Protein AF-A0A0N9VS95-F1 (afdb_monomer)

Sequence (84 aa):
MARAAINVLGATGEMYDLVSQGTIDVDSYRRSSGVYCITGCLGMVPFPPLDEGWGYTVSQVDGRADVEIDYADKVLTATVTRDG

Secondary structure (DSSP, 8-state):
----EEEE-TTT--EEEEE-SS----EEEEEETTEEEEES-TTSSPPPPTTT-------GGG-SEEEEEEEETTEEEEEEEE--

Nearest PDB structures (foldseek):
  6z0f-assembly1_B  TM=4.867E-01  e=2.762E+00  Bacillus subtilis subsp. subtilis str. 168
  6wxp-assembly2_C  TM=5.573E-01  e=4.276E+00  synthetic construct
  6wxp-assembly1_B  TM=5.956E-01  e=5.038E+00  synthetic construct

Radius of gyration: 13.18 Å; Cα contacts (8 Å, |Δi|>4): 138; chains: 1; bounding box: 35×25×37 Å

Mean predicted aligned error: 7.41 Å

Foldseek 3Di:
DFDWDWDADQVWQFTPDIDAPDDWPKGKGAPDRQKIKIAGPPPSTPAPPPPPHDDDDDDPVVPPWDWDWDADPRIIIIGTHDDD

pLDDT: mean 79.66, std 14.84, range [48.72, 96.81]

Solvent-accessible surface area (backbone atoms only — not comparable to full-atom values): 5308 Å² total; per-residue (Å²): 133,89,61,59,49,79,41,62,41,88,92,61,17,40,65,80,49,77,46,52,77,49,88,70,79,62,50,43,34,46,79,50,94,47,30,33,39,33,32,50,68,78,65,33,38,79,79,57,60,95,89,69,60,88,85,86,85,80,68,84,85,71,58,78,51,53,74,48,77,47,78,54,98,72,32,42,37,41,38,50,46,60,77,129

Structure (mmCIF, N/CA/C/O backbone):
data_AF-A0A0N9VS95-F1
#
_entry.id   AF-A0A0N9VS95-F1
#
loop_
_atom_site.group_PDB
_atom_site.id
_atom_site.type_symbol
_atom_site.label_atom_id
_atom_site.label_alt_id
_atom_site.label_comp_id
_atom_site.label_asym_id
_atom_site.label_entity_id
_atom_site.label_seq_id
_atom_site.pdbx_PDB_ins_code
_atom_site.Cartn_x
_atom_site.Cartn_y
_atom_site.Cartn_z
_atom_site.occupancy
_atom_site.B_iso_or_equiv
_atom_site.auth_seq_id
_atom_site.auth_comp_id
_atom_site.auth_asym_id
_atom_site.auth_atom_id
_atom_site.pdbx_PDB_model_num
ATOM 1 N N . MET A 1 1 ? 18.864 11.998 -5.326 1.00 58.22 1 MET A N 1
ATOM 2 C CA . MET A 1 1 ? 18.261 10.927 -4.508 1.00 58.22 1 MET A CA 1
ATOM 3 C C . MET A 1 1 ? 16.893 10.626 -5.092 1.00 58.22 1 MET A C 1
ATOM 5 O O . MET A 1 1 ? 16.099 11.553 -5.225 1.00 58.22 1 MET A O 1
ATOM 9 N N . ALA A 1 2 ? 16.663 9.395 -5.550 1.00 68.00 2 ALA A N 1
ATOM 10 C CA . ALA A 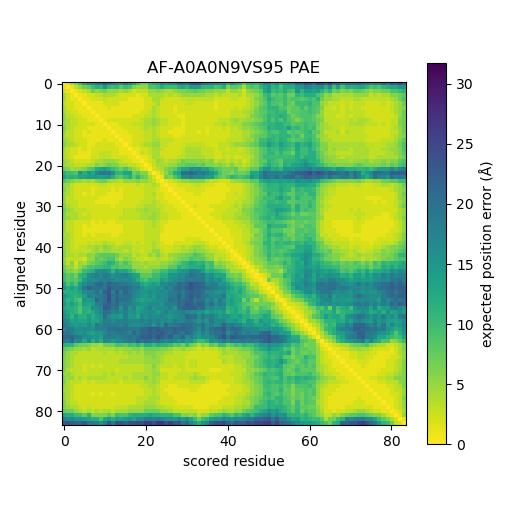1 2 ? 15.350 8.991 -6.037 1.00 68.00 2 ALA A CA 1
ATOM 11 C C . ALA A 1 2 ? 14.438 8.713 -4.841 1.00 68.00 2 ALA A C 1
ATOM 13 O O . ALA A 1 2 ? 14.859 8.041 -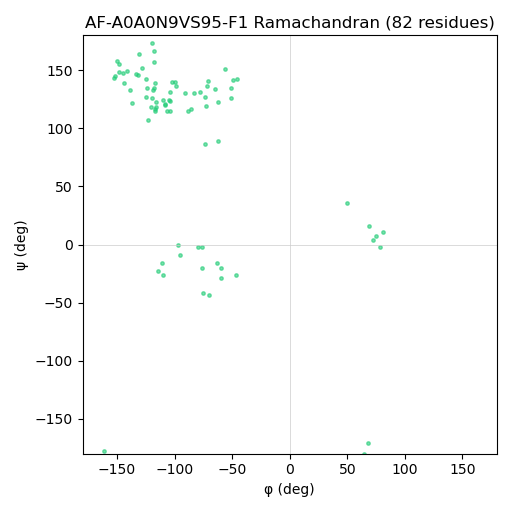3.905 1.00 68.00 2 ALA A O 1
ATOM 14 N N . ARG A 1 3 ? 13.223 9.268 -4.841 1.00 74.06 3 ARG A N 1
ATOM 15 C CA . ARG A 1 3 ? 12.230 9.018 -3.792 1.00 74.06 3 ARG A CA 1
ATOM 16 C C . ARG A 1 3 ? 10.892 8.686 -4.419 1.00 74.06 3 ARG A C 1
ATOM 18 O O . ARG A 1 3 ? 10.532 9.285 -5.434 1.00 74.06 3 ARG A O 1
ATOM 25 N N . ALA A 1 4 ? 10.152 7.812 -3.756 1.00 82.00 4 ALA A N 1
ATOM 26 C CA . ALA A 1 4 ? 8.733 7.674 -3.981 1.00 82.00 4 ALA A CA 1
ATOM 27 C C . ALA A 1 4 ? 7.994 7.619 -2.645 1.00 82.00 4 ALA A C 1
ATOM 29 O O . ALA A 1 4 ? 8.544 7.150 -1.650 1.00 82.00 4 ALA A O 1
ATOM 30 N N . ALA A 1 5 ? 6.783 8.157 -2.621 1.00 86.31 5 ALA A N 1
ATOM 31 C CA . ALA A 1 5 ? 5.948 8.242 -1.435 1.00 86.31 5 ALA A CA 1
ATOM 32 C C . ALA A 1 5 ? 4.488 8.045 -1.838 1.00 86.31 5 ALA A C 1
ATOM 34 O O . ALA A 1 5 ? 4.058 8.573 -2.862 1.00 86.31 5 ALA A O 1
ATOM 35 N N . ILE A 1 6 ? 3.753 7.294 -1.024 1.00 87.75 6 ILE A N 1
ATOM 36 C CA . ILE A 1 6 ? 2.317 7.060 -1.168 1.00 87.75 6 ILE A CA 1
ATOM 37 C C . ILE A 1 6 ? 1.689 7.566 0.118 1.00 87.75 6 ILE A C 1
ATOM 39 O O . ILE A 1 6 ? 2.011 7.061 1.193 1.00 87.75 6 ILE A O 1
ATOM 43 N N . ASN A 1 7 ? 0.822 8.566 0.018 1.00 89.94 7 ASN A N 1
ATOM 44 C CA . ASN A 1 7 ? 0.120 9.098 1.174 1.00 89.94 7 ASN A CA 1
ATOM 45 C C . ASN A 1 7 ? -1.329 8.614 1.163 1.00 89.94 7 ASN A C 1
ATOM 47 O O . ASN A 1 7 ? -2.063 8.820 0.193 1.00 89.94 7 ASN A O 1
ATOM 51 N N . VAL A 1 8 ? -1.730 7.969 2.256 1.00 90.06 8 VAL A N 1
ATOM 52 C CA . VAL A 1 8 ? -3.010 7.268 2.381 1.00 90.06 8 VAL A CA 1
ATOM 53 C C . VAL A 1 8 ? -3.850 7.909 3.484 1.00 90.06 8 VAL A C 1
ATOM 55 O O . VAL A 1 8 ? -3.357 8.177 4.579 1.00 90.06 8 VAL A O 1
ATOM 58 N N . LEU A 1 9 ? -5.135 8.143 3.214 1.00 90.75 9 LEU A N 1
ATOM 59 C CA . LEU A 1 9 ? -6.086 8.627 4.212 1.00 90.75 9 LEU A CA 1
ATOM 60 C C . LEU A 1 9 ? -6.428 7.508 5.198 1.00 90.75 9 LEU A C 1
ATOM 62 O O . LEU A 1 9 ? -7.037 6.513 4.820 1.00 90.75 9 LEU A O 1
ATOM 66 N N . GLY A 1 10 ? -6.140 7.685 6.489 1.00 87.94 10 GLY A N 1
ATOM 67 C CA . GLY A 1 10 ? -6.412 6.643 7.492 1.00 87.94 10 GLY A CA 1
ATOM 68 C C . GLY A 1 10 ? -7.891 6.229 7.604 1.00 87.94 10 GLY A C 1
ATOM 69 O O . GLY A 1 10 ? -8.210 5.086 7.931 1.00 87.94 10 GLY A O 1
ATOM 70 N N . ALA A 1 11 ? -8.821 7.139 7.299 1.00 89.75 11 ALA A N 1
ATOM 71 C CA . ALA A 1 1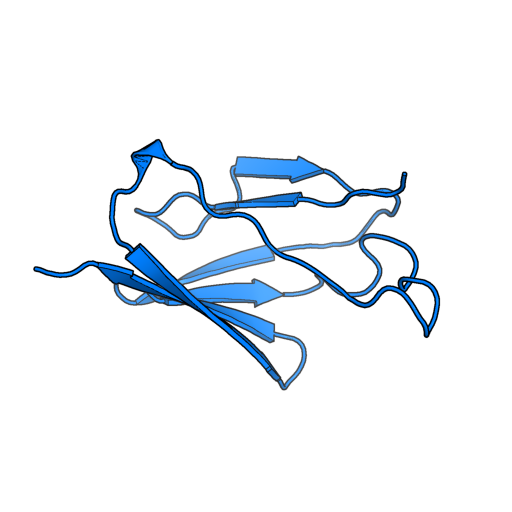1 ? -10.254 6.860 7.371 1.00 89.75 11 ALA A CA 1
ATOM 72 C C . ALA A 1 11 ? -10.734 5.887 6.276 1.00 89.75 11 ALA A C 1
ATOM 74 O O . ALA A 1 11 ? -11.499 4.970 6.579 1.00 89.75 11 ALA A O 1
ATOM 75 N N . THR A 1 12 ? -10.279 6.060 5.033 1.00 93.19 12 THR A N 1
ATOM 76 C CA . THR A 1 12 ? -10.798 5.340 3.852 1.00 93.19 12 THR A CA 1
ATOM 77 C C . THR A 1 12 ? -9.776 4.396 3.221 1.00 93.19 12 THR A C 1
ATOM 79 O O . THR A 1 12 ? -10.142 3.422 2.570 1.00 93.19 12 THR A O 1
ATOM 82 N N . GLY A 1 13 ? -8.489 4.642 3.454 1.00 92.94 13 GLY A N 1
ATOM 83 C CA . GLY A 1 13 ? -7.383 3.988 2.769 1.00 92.94 13 GLY A CA 1
ATOM 84 C C . GLY A 1 13 ? -7.171 4.477 1.341 1.00 92.94 13 GLY A C 1
ATOM 85 O O . GLY A 1 13 ? -6.347 3.903 0.638 1.00 92.94 13 GLY A O 1
ATOM 86 N N . GLU A 1 14 ? -7.882 5.521 0.914 1.00 94.25 14 GLU A N 1
ATOM 87 C CA . GLU A 1 14 ? -7.684 6.135 -0.396 1.00 94.25 14 GLU A CA 1
ATOM 88 C C . GLU A 1 14 ? -6.362 6.903 -0.433 1.00 94.25 14 GLU A C 1
ATOM 90 O O . GLU A 1 14 ? -5.979 7.584 0.528 1.00 94.25 14 GLU A O 1
ATOM 95 N N . MET A 1 15 ? -5.675 6.802 -1.565 1.00 92.38 15 MET A N 1
ATOM 96 C CA . MET A 1 15 ? -4.477 7.573 -1.851 1.00 92.38 15 MET A CA 1
ATOM 97 C C . MET A 1 15 ? -4.873 9.020 -2.145 1.00 92.38 15 MET A C 1
ATOM 99 O O . MET A 1 15 ? -5.705 9.270 -3.015 1.00 92.38 15 MET A O 1
ATOM 103 N N . TYR A 1 16 ? -4.264 9.977 -1.445 1.00 90.88 16 TYR A N 1
ATOM 104 C CA . TYR A 1 16 ? -4.509 11.405 -1.687 1.00 90.88 16 TYR A CA 1
ATOM 105 C C . TYR A 1 16 ? -3.310 12.133 -2.301 1.00 90.88 16 TYR A C 1
ATOM 107 O O . TYR A 1 16 ? -3.471 13.237 -2.816 1.00 90.88 16 TYR A O 1
ATOM 115 N N . ASP A 1 17 ? -2.118 11.534 -2.248 1.00 90.00 17 ASP A N 1
ATOM 116 C CA . ASP A 1 17 ? -0.915 12.067 -2.884 1.00 90.00 17 ASP A CA 1
ATOM 117 C C . ASP A 1 17 ? 0.066 10.940 -3.243 1.00 90.00 17 ASP A C 1
ATOM 119 O O . ASP A 1 17 ? 0.213 9.962 -2.501 1.00 90.00 17 ASP A O 1
ATOM 123 N N . LEU A 1 18 ? 0.738 11.101 -4.386 1.00 88.12 18 LEU A N 1
ATOM 124 C CA . LEU A 1 18 ? 1.701 10.157 -4.944 1.00 88.12 18 LEU A CA 1
ATOM 125 C C . LEU A 1 18 ? 2.919 10.913 -5.474 1.00 88.12 18 LEU A C 1
ATOM 127 O O . LEU A 1 18 ? 2.826 11.714 -6.403 1.00 88.12 18 LEU A O 1
ATOM 131 N N . VAL A 1 19 ? 4.091 10.574 -4.947 1.00 87.69 19 VAL A N 1
ATOM 132 C CA . VAL A 1 19 ? 5.380 10.997 -5.499 1.00 87.69 19 VAL A CA 1
ATOM 133 C C . VAL A 1 19 ? 6.055 9.767 -6.088 1.00 87.69 19 VAL A C 1
ATOM 135 O O . VAL A 1 19 ? 6.260 8.788 -5.378 1.00 87.69 19 VAL A O 1
ATOM 138 N N . SER A 1 20 ? 6.426 9.803 -7.367 1.00 84.19 20 SER A N 1
ATOM 139 C CA . SER A 1 20 ? 7.122 8.703 -8.047 1.00 84.19 20 SER A CA 1
ATOM 140 C C . SER A 1 20 ? 8.065 9.233 -9.132 1.00 84.19 20 SER A C 1
ATOM 142 O O . SER A 1 20 ? 7.873 10.334 -9.645 1.00 84.19 20 SER A O 1
ATOM 144 N N . GLN A 1 21 ? 9.101 8.459 -9.469 1.00 78.06 21 GLN A N 1
ATOM 145 C CA . GLN A 1 21 ? 9.946 8.692 -10.651 1.00 78.06 21 GLN A CA 1
ATOM 146 C C . GLN A 1 21 ? 9.527 7.844 -11.863 1.00 78.06 21 GLN A C 1
ATOM 148 O O . GLN A 1 21 ? 10.145 7.945 -12.921 1.00 78.06 21 GLN A O 1
ATOM 153 N N . GLY A 1 22 ? 8.492 7.017 -11.706 1.00 73.25 22 GLY A N 1
ATOM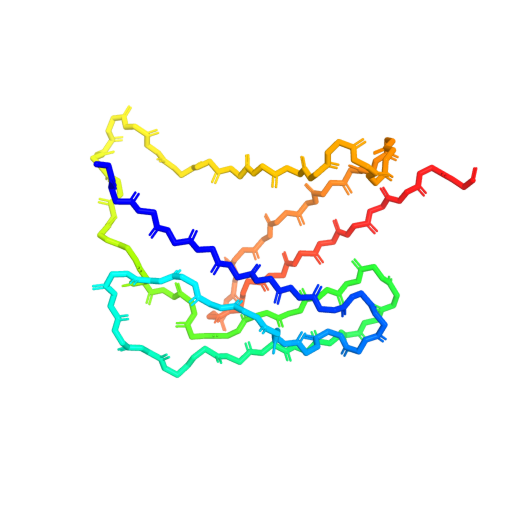 154 C CA . GLY A 1 22 ? 7.839 6.266 -12.769 1.00 73.25 22 GLY A CA 1
ATOM 155 C C . GLY A 1 22 ? 6.366 6.652 -12.880 1.00 73.25 22 GLY A C 1
ATOM 156 O O . GLY A 1 22 ? 5.833 7.409 -12.071 1.00 73.25 22 GLY A O 1
ATOM 157 N N . THR A 1 23 ? 5.695 6.132 -13.899 1.00 64.81 23 THR A N 1
ATOM 158 C CA . THR A 1 23 ? 4.243 6.262 -14.051 1.00 64.81 23 THR A CA 1
ATOM 159 C C . THR A 1 23 ? 3.650 4.872 -13.966 1.00 64.81 23 THR A C 1
ATOM 161 O O . THR A 1 23 ? 3.998 4.019 -14.780 1.00 64.81 23 THR A O 1
ATOM 164 N N . ILE A 1 24 ? 2.805 4.640 -12.966 1.00 70.00 24 ILE A N 1
ATOM 165 C CA . ILE A 1 24 ? 2.169 3.347 -12.719 1.00 70.00 24 ILE A CA 1
ATOM 166 C C . ILE A 1 24 ? 0.782 3.549 -12.109 1.00 70.00 24 ILE A C 1
ATOM 168 O O . ILE A 1 24 ? 0.559 4.508 -11.368 1.00 70.00 24 ILE A O 1
ATOM 172 N N . ASP A 1 25 ? -0.125 2.627 -12.424 1.00 87.00 25 ASP A N 1
ATOM 173 C CA . ASP A 1 25 ? -1.459 2.539 -11.834 1.00 87.00 25 ASP A CA 1
ATOM 174 C C . ASP A 1 25 ? -1.331 2.012 -10.395 1.00 87.00 25 ASP A C 1
ATOM 176 O O . ASP A 1 25 ? -1.357 0.804 -10.149 1.00 87.00 25 ASP A O 1
ATOM 180 N N . VAL A 1 26 ? -1.103 2.930 -9.452 1.00 90.56 26 VAL A N 1
ATOM 181 C CA . VAL A 1 26 ? -1.112 2.644 -8.011 1.00 90.56 26 VAL A CA 1
ATOM 182 C C . VAL A 1 26 ? -2.514 2.868 -7.484 1.00 90.56 26 VAL A C 1
ATOM 184 O O . VAL A 1 26 ? -3.097 3.930 -7.695 1.00 90.56 26 VAL A O 1
ATOM 187 N N . ASP A 1 27 ? -3.014 1.882 -6.754 1.00 94.44 27 ASP A N 1
ATOM 188 C CA . ASP A 1 27 ? -4.296 1.966 -6.065 1.00 94.44 27 ASP A CA 1
ATOM 189 C C . ASP A 1 27 ? -4.128 1.577 -4.597 1.00 94.44 27 ASP A C 1
ATOM 191 O O . ASP A 1 27 ? -3.237 0.789 -4.252 1.00 94.44 27 ASP A O 1
ATOM 195 N N . SER A 1 28 ? -4.978 2.116 -3.727 1.00 95.06 28 SER A N 1
ATOM 196 C CA . SER A 1 28 ? -4.951 1.817 -2.301 1.00 95.06 28 SER A CA 1
ATOM 197 C C . SER A 1 28 ? -6.337 1.789 -1.675 1.00 95.06 28 SER A C 1
ATOM 199 O O . SER A 1 28 ? -7.235 2.541 -2.046 1.00 95.06 28 SER A O 1
ATOM 201 N N . TYR A 1 29 ? -6.497 0.931 -0.671 1.00 96.50 29 TYR A N 1
ATOM 202 C CA . TYR A 1 29 ? -7.745 0.801 0.070 1.00 96.50 29 TYR A CA 1
ATOM 203 C C . TYR A 1 29 ? -7.505 0.366 1.516 1.00 96.50 29 TYR A C 1
ATOM 205 O O . TYR A 1 29 ? -6.489 -0.248 1.858 1.00 96.50 29 TYR A O 1
ATOM 213 N N . ARG A 1 30 ? -8.473 0.653 2.392 1.00 96.56 30 ARG A N 1
ATOM 214 C CA . ARG A 1 30 ? -8.458 0.192 3.785 1.00 96.56 30 ARG A CA 1
ATOM 215 C C . ARG A 1 30 ? -9.125 -1.173 3.868 1.00 96.56 30 ARG A C 1
ATOM 217 O O . ARG A 1 30 ? -10.326 -1.298 3.641 1.00 96.56 30 ARG A O 1
ATOM 224 N N . ARG A 1 31 ? -8.356 -2.200 4.231 1.00 96.81 31 ARG A N 1
ATOM 225 C CA . ARG A 1 31 ? -8.882 -3.553 4.461 1.00 96.81 31 ARG A CA 1
ATOM 226 C C . ARG A 1 31 ? -9.628 -3.635 5.792 1.00 96.81 31 ARG A C 1
ATOM 228 O O . ARG A 1 31 ? -10.679 -4.263 5.870 1.00 96.81 31 ARG A O 1
ATOM 235 N N . SER A 1 32 ? -9.092 -3.009 6.836 1.00 95.69 32 SER A N 1
ATOM 236 C CA . SER A 1 32 ? -9.716 -2.913 8.161 1.00 95.69 32 SER A CA 1
ATOM 237 C C . SER A 1 32 ? -9.089 -1.766 8.963 1.00 95.69 32 SER A C 1
ATOM 239 O O . SER A 1 32 ? -8.262 -1.007 8.455 1.00 95.69 32 SER A O 1
ATOM 241 N N . SER A 1 33 ? -9.502 -1.563 10.217 1.00 92.88 33 SER A N 1
ATOM 242 C CA . SER A 1 33 ? -8.877 -0.525 11.039 1.00 92.88 33 SER A CA 1
ATOM 243 C C . SER A 1 33 ? -7.395 -0.796 11.262 1.00 92.88 33 SER A C 1
ATOM 245 O O . SER A 1 33 ? -7.047 -1.851 11.773 1.00 92.88 33 SER A O 1
ATOM 247 N N . GLY A 1 34 ? -6.550 0.159 10.865 1.00 91.62 34 GLY A N 1
ATOM 248 C CA . GLY A 1 34 ? -5.098 0.022 10.934 1.00 91.62 34 GLY A CA 1
ATOM 249 C C . GLY A 1 34 ? -4.483 -0.830 9.821 1.00 91.62 34 GLY A C 1
ATOM 250 O O . GLY A 1 34 ? -3.268 -0.915 9.784 1.00 91.62 34 GLY A O 1
ATOM 251 N N . VAL A 1 35 ? -5.258 -1.426 8.904 1.00 94.94 35 VAL A N 1
ATOM 252 C CA . VAL A 1 35 ? -4.719 -2.274 7.824 1.00 94.94 35 VAL A CA 1
ATOM 253 C C . VAL A 1 35 ? -5.030 -1.666 6.464 1.00 94.94 35 VAL A C 1
ATOM 255 O O . VAL A 1 35 ? -6.191 -1.598 6.042 1.00 94.94 35 VAL A O 1
ATOM 258 N N . TYR A 1 36 ? -3.978 -1.267 5.761 1.00 95.19 36 TYR A N 1
ATOM 259 C CA . TYR A 1 36 ? -4.040 -0.615 4.457 1.00 95.19 36 TYR A CA 1
ATOM 260 C C . TYR A 1 36 ? -3.357 -1.486 3.411 1.00 95.19 36 TYR A C 1
ATOM 262 O O . TYR A 1 36 ? -2.309 -2.071 3.672 1.00 95.19 36 TYR A O 1
ATOM 270 N N . CYS A 1 37 ? -3.953 -1.573 2.229 1.00 95.81 37 CYS A N 1
ATOM 271 C CA . CYS A 1 37 ? -3.433 -2.351 1.116 1.00 95.81 37 CYS A CA 1
ATOM 272 C C . CYS A 1 37 ? -3.156 -1.424 -0.059 1.00 95.81 37 CYS A C 1
ATOM 274 O O . CYS A 1 37 ? -4.006 -0.611 -0.416 1.00 95.81 37 CYS A O 1
ATOM 276 N N . ILE A 1 38 ? -1.984 -1.578 -0.665 1.00 94.06 38 ILE A N 1
ATOM 277 C CA . ILE A 1 38 ? -1.547 -0.827 -1.834 1.00 94.06 38 ILE A CA 1
ATOM 278 C C . ILE A 1 38 ? -1.174 -1.817 -2.935 1.00 94.06 38 ILE A C 1
ATOM 280 O O . ILE A 1 38 ? -0.481 -2.805 -2.693 1.00 94.06 38 ILE A O 1
ATOM 284 N N . THR A 1 39 ? -1.626 -1.551 -4.154 1.00 93.69 39 THR A N 1
ATOM 285 C CA . THR A 1 39 ? -1.331 -2.365 -5.337 1.00 93.69 39 THR A CA 1
ATOM 286 C C . THR A 1 39 ? -0.575 -1.547 -6.373 1.00 93.69 39 THR A C 1
ATOM 288 O O . THR A 1 39 ? -0.583 -0.318 -6.343 1.00 93.69 39 THR A O 1
ATOM 291 N N . GLY A 1 40 ? 0.149 -2.230 -7.260 1.00 89.69 40 GLY A N 1
ATOM 292 C CA . GLY A 1 40 ? 0.863 -1.571 -8.353 1.00 89.69 40 GLY A CA 1
ATOM 293 C C . GLY A 1 40 ? 2.109 -0.783 -7.941 1.00 89.69 40 GLY A C 1
ATOM 294 O O . GLY A 1 40 ? 2.732 -0.204 -8.808 1.00 89.69 40 GLY A O 1
ATOM 295 N N . CYS A 1 41 ? 2.539 -0.790 -6.673 1.00 86.06 41 CYS A N 1
ATOM 296 C CA . CYS A 1 41 ? 3.634 0.059 -6.173 1.00 86.06 41 CYS A CA 1
ATOM 297 C C . CYS A 1 41 ? 5.067 -0.381 -6.552 1.00 86.06 41 CYS A C 1
ATOM 299 O O . CYS A 1 41 ? 6.037 0.288 -6.186 1.00 86.06 41 CYS A O 1
ATOM 301 N N . LEU A 1 42 ? 5.247 -1.501 -7.264 1.00 82.75 42 LEU A N 1
ATOM 302 C CA . LEU A 1 42 ? 6.579 -1.913 -7.727 1.00 82.75 42 LEU A CA 1
ATOM 303 C C . LEU A 1 42 ? 7.068 -1.005 -8.852 1.00 82.75 42 LEU A C 1
ATOM 305 O O . LEU A 1 42 ? 6.342 -0.722 -9.799 1.00 82.75 42 LEU A O 1
ATOM 309 N N . GLY A 1 43 ? 8.336 -0.601 -8.779 1.00 76.19 43 GLY A N 1
ATOM 310 C CA . GLY A 1 43 ? 8.957 0.230 -9.813 1.00 76.19 43 GLY A CA 1
ATOM 311 C C . GLY A 1 43 ? 8.643 1.726 -9.706 1.00 76.19 43 GLY A C 1
ATOM 312 O O . GLY A 1 43 ? 9.009 2.477 -10.604 1.00 76.19 43 GLY A O 1
ATOM 313 N N . MET A 1 44 ? 8.037 2.187 -8.601 1.00 79.25 44 MET A N 1
ATOM 314 C CA . MET A 1 44 ? 7.815 3.621 -8.330 1.00 79.25 44 MET A CA 1
ATOM 315 C C . MET A 1 44 ? 9.106 4.453 -8.260 1.00 79.25 44 MET A C 1
ATOM 317 O O . MET A 1 44 ? 9.085 5.683 -8.363 1.00 79.25 44 MET A O 1
ATOM 321 N N . VAL A 1 45 ? 10.225 3.787 -8.027 1.00 74.25 45 VAL A N 1
ATOM 322 C CA . VAL A 1 45 ? 11.584 4.316 -7.944 1.00 74.25 45 VAL A CA 1
ATOM 323 C C . VAL A 1 45 ? 12.491 3.157 -8.367 1.00 74.25 45 VAL A C 1
ATOM 325 O O . VAL A 1 45 ? 12.141 1.999 -8.104 1.00 74.25 45 VAL A O 1
ATOM 328 N N . PRO A 1 46 ? 13.611 3.422 -9.065 1.00 69.69 46 PRO A N 1
ATOM 329 C CA . PRO A 1 46 ? 14.595 2.386 -9.355 1.00 69.69 46 PRO A CA 1
ATOM 330 C C . PRO A 1 46 ? 14.951 1.603 -8.090 1.00 69.69 46 PRO A C 1
ATOM 332 O O . PRO A 1 46 ? 15.050 2.198 -7.018 1.00 69.69 46 PRO A O 1
ATOM 335 N N . PHE A 1 47 ? 15.148 0.287 -8.208 1.00 64.88 47 PHE A N 1
ATOM 336 C CA . PHE A 1 47 ? 15.624 -0.507 -7.075 1.00 64.88 47 PHE A CA 1
ATOM 337 C C . PHE A 1 47 ? 16.873 0.158 -6.477 1.00 64.88 47 PHE A C 1
ATOM 339 O O . PHE A 1 47 ? 17.741 0.592 -7.246 1.00 64.88 47 PHE A O 1
ATOM 346 N N . PRO A 1 48 ? 16.960 0.275 -5.139 1.00 57.72 48 PRO A N 1
ATOM 347 C CA . PRO A 1 48 ? 18.145 0.810 -4.499 1.00 57.72 48 PRO A CA 1
ATOM 348 C C . PRO A 1 48 ? 19.353 -0.022 -4.938 1.00 57.72 48 PRO A C 1
ATOM 350 O O . PRO A 1 48 ? 19.200 -1.214 -5.245 1.00 57.72 48 PRO A O 1
ATOM 353 N N . PRO A 1 49 ? 20.555 0.576 -4.975 1.00 61.84 49 PRO A N 1
ATOM 354 C CA . PRO A 1 49 ? 21.781 -0.201 -5.067 1.00 61.84 49 PRO A CA 1
ATOM 355 C C . PRO A 1 49 ? 21.723 -1.363 -4.065 1.00 61.84 49 PRO A C 1
ATOM 357 O O . PRO A 1 49 ? 21.195 -1.196 -2.962 1.00 61.84 49 PRO A O 1
ATOM 360 N N . LEU A 1 50 ? 22.254 -2.529 -4.452 1.00 55.28 50 LEU A N 1
ATOM 361 C CA . LEU A 1 50 ? 22.275 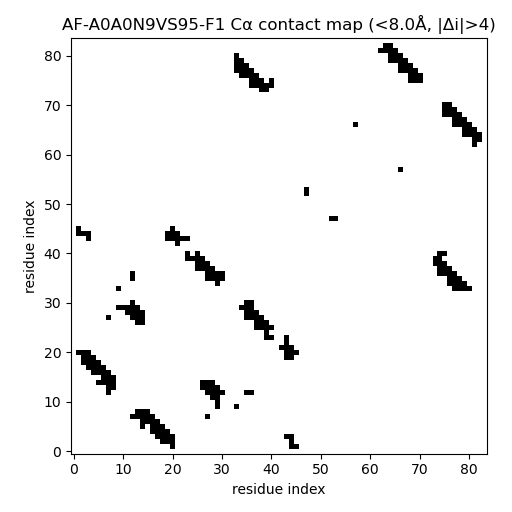-3.756 -3.633 1.00 55.28 50 LEU A CA 1
ATOM 362 C C . LEU A 1 50 ? 22.731 -3.507 -2.182 1.00 55.28 50 LEU A C 1
ATOM 364 O O . LEU A 1 50 ? 22.316 -4.226 -1.277 1.00 55.28 50 LEU A O 1
ATOM 368 N N . ASP A 1 51 ? 23.529 -2.461 -1.982 1.00 61.78 51 ASP A N 1
ATOM 369 C CA . ASP A 1 51 ? 24.215 -2.132 -0.741 1.00 61.78 51 ASP A CA 1
ATOM 370 C C . ASP A 1 51 ? 23.447 -1.122 0.147 1.00 61.78 51 ASP A C 1
ATOM 372 O O . ASP A 1 51 ? 23.850 -0.894 1.285 1.00 61.78 51 ASP A O 1
ATOM 376 N N . GLU A 1 52 ? 22.356 -0.507 -0.343 1.00 56.75 52 GLU A N 1
ATOM 377 C CA . GLU A 1 52 ? 21.622 0.569 0.362 1.00 56.75 52 GLU A CA 1
ATOM 378 C C . GLU A 1 52 ? 20.222 0.165 0.871 1.00 56.75 52 GLU A C 1
ATOM 380 O O . GLU A 1 52 ? 19.764 0.707 1.877 1.00 56.75 52 GLU A O 1
ATOM 385 N N . GLY A 1 53 ? 19.552 -0.813 0.245 1.00 52.28 53 GLY A N 1
ATOM 386 C CA . GLY A 1 53 ? 18.230 -1.302 0.678 1.00 52.28 53 GLY A CA 1
ATOM 387 C C . GLY A 1 53 ? 17.085 -0.270 0.598 1.00 52.28 53 GLY A C 1
ATOM 388 O O . GLY A 1 53 ? 17.259 0.862 0.153 1.00 52.28 53 GLY A O 1
ATOM 389 N N . TRP A 1 54 ? 15.869 -0.677 0.987 1.00 55.84 54 TRP A N 1
ATOM 390 C CA . TRP A 1 54 ? 14.690 0.204 1.076 1.00 55.84 54 TRP A CA 1
ATOM 391 C C . TRP A 1 54 ? 14.460 0.633 2.534 1.00 55.84 54 TRP A C 1
ATOM 393 O O . TRP A 1 54 ? 14.573 -0.191 3.438 1.00 55.84 54 TRP A O 1
ATOM 403 N N . GLY A 1 55 ? 14.101 1.900 2.766 1.00 57.69 55 GLY A N 1
ATOM 404 C CA . GLY A 1 55 ? 13.710 2.429 4.081 1.00 57.69 55 GLY A CA 1
ATOM 405 C C . GLY A 1 55 ? 12.269 2.953 4.097 1.00 57.69 55 GLY A C 1
ATOM 406 O O . GLY A 1 55 ? 11.670 3.156 3.043 1.00 57.69 55 GLY A O 1
ATOM 407 N N . TYR A 1 56 ? 11.715 3.208 5.286 1.00 59.06 56 TYR A N 1
ATOM 408 C CA . TYR A 1 56 ? 10.425 3.885 5.474 1.00 59.06 56 TYR A CA 1
ATOM 409 C C . TYR A 1 56 ? 10.550 5.008 6.515 1.00 59.06 56 TYR A C 1
ATOM 411 O O . TYR A 1 56 ? 11.531 5.094 7.253 1.00 59.06 56 TYR A O 1
ATOM 419 N N . THR A 1 57 ? 9.574 5.913 6.565 1.00 57.34 57 THR A N 1
ATOM 420 C CA . THR A 1 57 ? 9.507 6.984 7.571 1.00 57.34 57 THR A CA 1
ATOM 421 C C . THR A 1 57 ? 8.064 7.128 8.038 1.00 57.34 57 THR A C 1
ATOM 423 O O . THR A 1 57 ? 7.160 7.177 7.211 1.00 57.34 57 THR A O 1
ATOM 426 N N . VAL A 1 58 ? 7.852 7.194 9.354 1.00 56.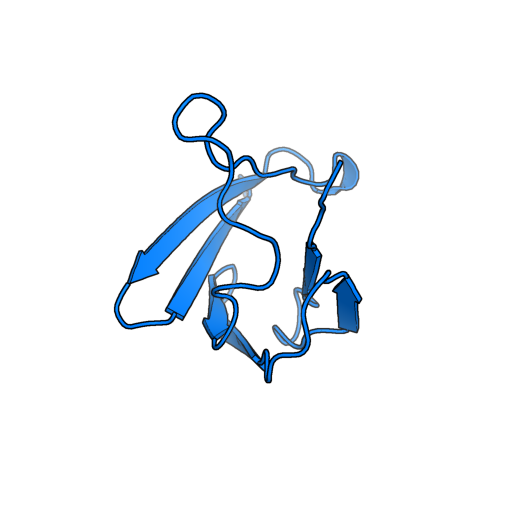25 58 VAL A N 1
ATOM 427 C CA . VAL A 1 58 ? 6.547 7.468 9.980 1.00 56.25 58 VAL A CA 1
ATOM 428 C C . VAL A 1 58 ? 6.537 8.927 10.445 1.00 56.25 58 VAL A C 1
ATOM 430 O O . VAL A 1 58 ? 7.553 9.428 10.934 1.00 56.25 58 VAL A O 1
ATOM 433 N N . SER A 1 59 ? 5.419 9.633 10.266 1.00 51.66 59 SER A N 1
ATOM 434 C CA . SER A 1 59 ? 5.280 11.023 10.714 1.00 51.66 59 SER A CA 1
ATOM 435 C C . SER A 1 59 ? 5.357 11.109 12.243 1.00 51.66 59 SER A C 1
ATOM 437 O O . SER A 1 59 ? 4.682 10.368 12.951 1.00 51.66 59 SER A O 1
ATOM 439 N N . GLN A 1 60 ? 6.136 12.059 12.775 1.00 48.72 60 GLN A N 1
ATOM 440 C CA . GLN A 1 60 ? 6.286 12.272 14.227 1.00 48.72 60 GLN A CA 1
ATOM 441 C C . GLN A 1 60 ? 4.979 12.683 14.931 1.00 48.72 60 GLN A C 1
ATOM 443 O O . GLN A 1 60 ? 4.889 12.618 16.156 1.00 48.72 60 GLN A O 1
ATOM 448 N N . VAL A 1 61 ? 3.975 13.119 14.167 1.00 49.56 61 VAL A N 1
ATOM 449 C CA . VAL A 1 61 ? 2.680 13.587 14.681 1.00 49.56 61 VAL A CA 1
ATOM 450 C C . VAL A 1 61 ? 1.774 12.422 15.115 1.00 49.56 61 VAL A C 1
ATOM 452 O O . VAL A 1 61 ? 0.890 12.627 15.945 1.00 49.56 61 VAL A O 1
ATOM 455 N N . ASP A 1 62 ? 2.023 11.195 14.643 1.00 53.19 62 ASP A N 1
ATOM 456 C CA . ASP A 1 62 ? 1.154 10.034 14.903 1.00 53.19 62 ASP A CA 1
ATOM 457 C C . ASP A 1 62 ? 1.359 9.380 16.291 1.00 53.19 62 ASP A C 1
ATOM 459 O O . ASP A 1 62 ? 0.606 8.484 16.682 1.00 53.19 62 ASP A O 1
ATOM 463 N N . GLY A 1 63 ? 2.311 9.867 17.101 1.00 58.12 63 GLY A N 1
ATOM 464 C CA . GLY A 1 63 ? 2.667 9.249 18.387 1.00 58.12 63 GLY A CA 1
ATOM 465 C C . GLY A 1 63 ? 3.331 7.876 18.205 1.00 58.12 63 GLY A C 1
ATOM 466 O O . GLY A 1 63 ? 3.693 7.516 17.090 1.00 58.12 63 GLY A O 1
ATOM 467 N N . ARG A 1 64 ? 3.541 7.110 19.291 1.00 65.31 64 ARG A N 1
ATOM 468 C CA . ARG A 1 64 ? 4.032 5.716 19.212 1.00 65.31 64 ARG A CA 1
ATOM 469 C C . ARG A 1 64 ? 3.007 4.860 18.457 1.00 65.31 64 ARG A C 1
ATOM 471 O O . ARG A 1 64 ? 2.082 4.319 19.056 1.00 65.31 64 ARG A O 1
ATOM 478 N N . ALA A 1 65 ? 3.145 4.803 17.143 1.00 73.31 65 ALA A N 1
ATOM 479 C CA . ALA A 1 65 ? 2.467 3.852 16.292 1.00 73.31 65 ALA A CA 1
ATOM 480 C C . ALA A 1 65 ? 3.538 2.969 15.656 1.00 73.31 65 ALA A C 1
ATOM 482 O O . ALA A 1 65 ? 4.456 3.472 15.003 1.00 73.31 65 ALA A O 1
ATOM 483 N N . ASP A 1 66 ? 3.426 1.668 15.874 1.00 81.25 66 ASP A N 1
ATOM 484 C CA . ASP A 1 66 ? 4.253 0.676 15.211 1.00 81.25 66 ASP A CA 1
ATOM 485 C C . ASP A 1 66 ? 3.649 0.385 13.839 1.00 81.25 66 ASP A C 1
ATOM 487 O O . ASP A 1 66 ? 2.444 0.148 13.709 1.00 81.25 66 ASP A O 1
ATOM 491 N N . VAL A 1 67 ? 4.487 0.433 12.806 1.00 83.12 67 VAL A N 1
ATOM 492 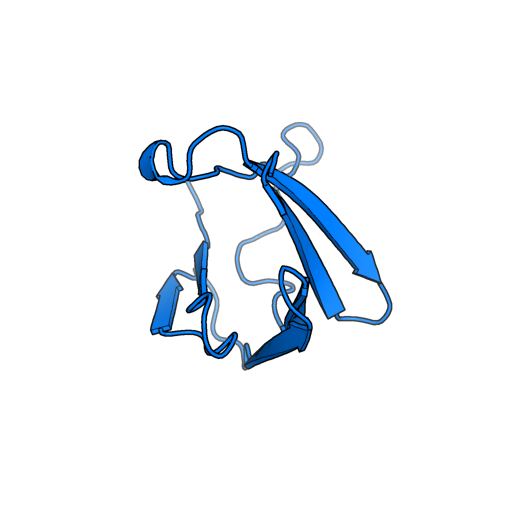C CA . VAL A 1 67 ? 4.080 0.157 11.429 1.00 83.12 67 VAL A CA 1
ATOM 493 C C . VAL A 1 67 ? 4.832 -1.065 10.934 1.00 83.12 67 VAL A C 1
ATOM 495 O O . VAL A 1 67 ? 6.054 -1.045 10.803 1.00 83.12 67 VAL A O 1
ATOM 498 N N . GLU A 1 68 ? 4.086 -2.119 10.639 1.00 87.31 68 GLU A N 1
ATOM 499 C CA . GLU A 1 68 ? 4.587 -3.303 9.953 1.00 87.31 68 GLU A CA 1
ATOM 500 C C . GLU A 1 68 ? 4.226 -3.213 8.470 1.00 87.31 68 GLU A C 1
ATOM 502 O O . GLU A 1 68 ? 3.111 -2.822 8.115 1.00 87.31 68 GLU A O 1
ATOM 507 N N . ILE A 1 69 ? 5.175 -3.555 7.601 1.00 85.50 69 ILE A N 1
ATOM 508 C CA . ILE A 1 69 ? 4.990 -3.553 6.151 1.00 85.50 69 ILE A CA 1
ATOM 509 C C . ILE A 1 69 ? 5.347 -4.937 5.620 1.00 85.50 69 ILE A C 1
ATOM 511 O O . ILE A 1 69 ? 6.456 -5.416 5.849 1.00 85.50 69 ILE A O 1
ATOM 515 N N . ASP A 1 70 ? 4.430 -5.532 4.865 1.00 89.00 70 ASP A N 1
ATOM 516 C CA . ASP A 1 70 ? 4.636 -6.790 4.151 1.00 89.00 70 ASP A CA 1
ATOM 517 C C . ASP A 1 70 ? 4.321 -6.614 2.664 1.00 89.00 70 ASP A C 1
ATOM 519 O O . ASP A 1 70 ? 3.382 -5.905 2.297 1.00 89.00 70 ASP A O 1
ATOM 523 N N . TYR A 1 71 ? 5.103 -7.258 1.801 1.00 86.75 71 TYR A N 1
ATOM 524 C CA . TYR A 1 71 ? 4.839 -7.290 0.368 1.00 86.75 71 TYR A CA 1
ATOM 525 C C . TYR A 1 71 ? 4.718 -8.733 -0.108 1.00 86.75 71 TYR A C 1
ATOM 527 O O . TYR A 1 71 ? 5.717 -9.436 -0.269 1.00 86.75 71 TYR A O 1
ATOM 535 N N . ALA A 1 72 ? 3.491 -9.143 -0.411 1.00 89.38 72 ALA A N 1
ATOM 536 C CA . ALA A 1 72 ? 3.165 -10.474 -0.903 1.00 89.38 72 ALA A CA 1
ATOM 537 C C . ALA A 1 72 ? 2.082 -10.382 -1.982 1.00 89.38 72 ALA A C 1
ATOM 539 O O . ALA A 1 72 ? 1.266 -9.464 -1.982 1.00 89.38 72 ALA A O 1
ATOM 540 N N . ASP A 1 73 ? 2.090 -11.312 -2.940 1.00 92.31 73 ASP A N 1
ATOM 541 C CA . ASP A 1 73 ? 1.054 -11.427 -3.983 1.00 92.31 73 ASP A CA 1
ATOM 542 C C . ASP A 1 73 ? 0.731 -10.118 -4.723 1.00 92.31 73 ASP A C 1
ATOM 544 O O . ASP A 1 73 ? -0.399 -9.850 -5.128 1.00 92.31 73 ASP A O 1
ATOM 548 N N . LYS A 1 74 ? 1.765 -9.303 -4.940 1.00 89.94 74 LYS A N 1
ATOM 549 C CA . LYS A 1 74 ? 1.703 -7.980 -5.572 1.00 89.94 74 LYS A CA 1
ATOM 550 C C . LYS A 1 74 ? 0.991 -6.879 -4.772 1.00 89.94 74 LYS A C 1
ATOM 552 O O . LYS A 1 74 ? 0.675 -5.828 -5.335 1.00 89.94 74 LYS A O 1
ATOM 557 N N . VAL A 1 75 ? 0.783 -7.090 -3.475 1.00 92.06 75 VAL A N 1
ATOM 558 C CA . VAL A 1 75 ? 0.130 -6.153 -2.559 1.00 92.06 75 VAL A CA 1
ATOM 559 C C . VAL A 1 75 ? 1.096 -5.767 -1.443 1.00 92.06 75 VAL A C 1
ATOM 561 O O . VAL A 1 75 ? 1.618 -6.628 -0.741 1.00 92.06 75 VAL A O 1
ATOM 5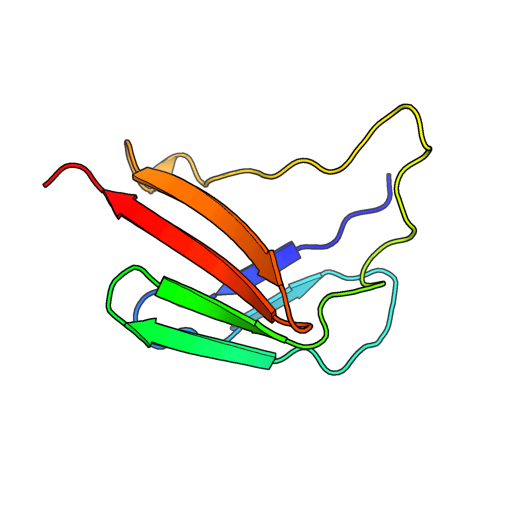64 N N . LEU A 1 76 ? 1.301 -4.465 -1.256 1.00 91.31 76 LEU A N 1
ATOM 565 C CA . LEU A 1 76 ? 1.960 -3.914 -0.078 1.00 91.31 76 LEU A CA 1
ATOM 566 C C . LEU A 1 76 ? 0.905 -3.722 1.012 1.00 91.31 76 LEU A C 1
ATOM 568 O O . LEU A 1 76 ? -0.033 -2.943 0.839 1.00 91.31 76 LEU A O 1
ATOM 572 N N . THR A 1 77 ? 1.038 -4.435 2.120 1.00 93.75 77 THR A N 1
ATOM 573 C CA . THR A 1 77 ? 0.160 -4.302 3.281 1.00 93.75 77 THR A CA 1
ATOM 574 C C . THR A 1 77 ? 0.886 -3.519 4.362 1.00 93.75 77 THR A C 1
ATOM 576 O O . THR A 1 77 ? 1.971 -3.913 4.774 1.00 93.75 77 THR A O 1
ATOM 579 N N . ALA A 1 78 ? 0.288 -2.421 4.819 1.00 91.00 78 ALA A N 1
ATOM 580 C CA . ALA A 1 78 ? 0.761 -1.648 5.960 1.00 91.00 78 ALA A CA 1
ATOM 581 C C . ALA A 1 78 ? -0.194 -1.850 7.142 1.00 91.00 78 ALA A C 1
ATOM 583 O O . ALA A 1 78 ? -1.380 -1.518 7.052 1.00 91.00 78 ALA A O 1
ATOM 584 N N . THR A 1 79 ? 0.333 -2.379 8.242 1.00 93.06 79 THR A N 1
ATOM 585 C CA . THR A 1 79 ? -0.383 -2.580 9.502 1.00 93.06 79 THR A CA 1
ATOM 586 C C . THR A 1 79 ? 0.110 -1.557 10.512 1.00 93.06 79 THR A C 1
ATOM 588 O O . THR A 1 79 ? 1.267 -1.581 10.913 1.00 93.06 79 THR A O 1
ATOM 591 N N . VAL A 1 80 ? -0.772 -0.653 10.922 1.00 89.25 80 VAL A N 1
ATOM 592 C CA . VAL A 1 80 ? -0.505 0.403 11.895 1.00 89.25 80 VAL A CA 1
ATOM 593 C C . VAL A 1 80 ? -1.147 0.017 13.219 1.00 89.25 80 VAL A C 1
ATOM 595 O O . VAL A 1 80 ? -2.375 -0.040 13.332 1.00 89.25 80 VAL A O 1
ATO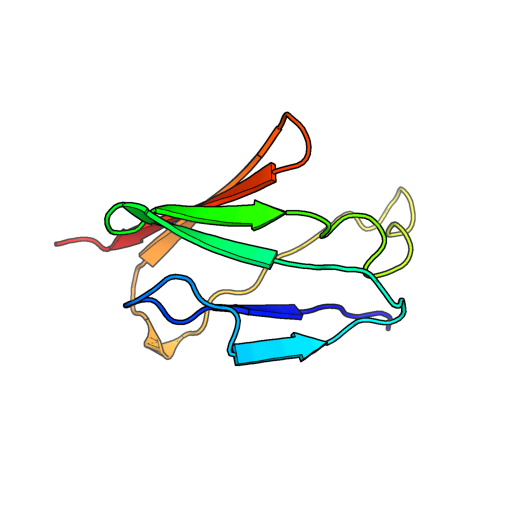M 598 N N . THR A 1 81 ? -0.313 -0.203 14.227 1.00 88.00 81 THR A N 1
ATOM 599 C CA . THR A 1 81 ? -0.730 -0.461 15.604 1.00 88.00 81 THR A CA 1
ATOM 600 C C . THR A 1 81 ? -0.394 0.759 16.437 1.00 88.00 81 THR A C 1
ATOM 602 O O . THR A 1 81 ? 0.760 1.158 16.513 1.00 88.00 81 THR A O 1
ATOM 605 N N . ARG A 1 82 ? -1.392 1.367 17.069 1.00 79.62 82 ARG A N 1
ATOM 606 C CA . ARG A 1 82 ? -1.172 2.418 18.063 1.00 79.62 82 ARG A CA 1
ATOM 607 C C . ARG A 1 82 ? -1.408 1.804 19.436 1.00 79.62 82 ARG A C 1
ATOM 609 O O . ARG A 1 82 ? -2.434 1.144 19.609 1.00 79.62 82 ARG A O 1
ATOM 616 N N . ASP A 1 83 ? -0.486 2.013 20.374 1.00 66.38 83 ASP A N 1
ATOM 617 C CA . ASP A 1 83 ? -0.750 1.727 21.788 1.00 66.38 83 ASP A CA 1
ATOM 618 C C . ASP A 1 83 ? -2.068 2.424 22.169 1.00 66.38 83 ASP A C 1
ATOM 620 O O . ASP A 1 83 ? -2.241 3.611 21.872 1.00 66.38 83 ASP A O 1
ATOM 624 N N . GLY A 1 84 ? -3.013 1.657 22.722 1.00 52.34 84 GLY A N 1
ATOM 625 C CA . GLY A 1 84 ? -4.363 2.127 23.057 1.00 52.34 84 GLY A CA 1
ATOM 626 C C . GLY A 1 84 ? -4.379 3.368 23.939 1.00 52.34 84 GLY A C 1
ATOM 627 O O . GLY A 1 84 ? -3.586 3.415 24.906 1.00 52.34 84 GLY A O 1
#

Organism: Pseudomonas fluorescens (NCBI:txid294)